Protein AF-A0A662Q4F7-F1 (afdb_monomer)

Mean pre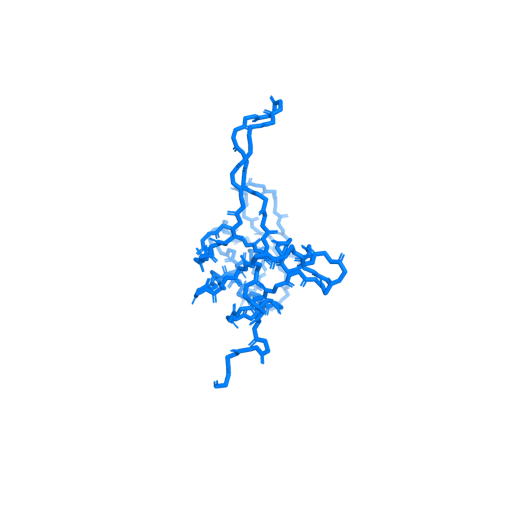dicted aligned error: 6.1 Å

Radius of gyration: 22.21 Å; Cα contacts (8 Å, |Δi|>4): 182; chains: 1; bounding box: 47×35×56 Å

Solvent-accessible surface area (backbone atoms only — not comparable to full-atom values): 7144 Å² total; per-residue (Å²): 107,52,67,60,57,62,71,65,63,56,91,74,45,41,69,50,78,41,63,52,79,43,82,49,99,94,42,81,40,72,50,76,50,34,39,34,36,74,44,79,50,86,47,71,45,79,42,65,30,61,31,93,88,76,64,48,70,28,42,73,64,51,88,94,56,13,29,35,26,86,86,81,62,55,72,47,58,55,85,56,46,38,75,42,78,47,90,70,91,72,69,75,46,78,50,55,50,55,78,95,68,54,57,95,86,62,82,58,77,89,73,73,123

pLDDT: mean 92.59, std 8.79, range [45.19, 98.25]

Sequence (113 aa):
GFRDIVMRLIPGDEVTVYGAVKLKPQGLTLNLEKIWVRKLASKILSRPPLCPICGKRMKSLGSGKGFKCRKCGKRLGEDAAEKVELPRELKLGFYEVPPSARRHLVKPLDLSL

Structure (mmCIF, N/CA/C/O backbone):
data_AF-A0A662Q4F7-F1
#
_entry.id   AF-A0A662Q4F7-F1
#
loop_
_atom_site.group_PDB
_atom_site.id
_atom_site.type_symbol
_atom_site.label_atom_id
_atom_site.label_alt_id
_atom_site.label_comp_id
_atom_site.label_asym_id
_atom_site.label_entity_id
_atom_site.label_seq_id
_atom_site.pdbx_PDB_ins_code
_atom_site.Cartn_x
_atom_site.Cartn_y
_atom_site.Cartn_z
_atom_site.occupancy
_atom_site.B_iso_or_equiv
_atom_site.auth_seq_id
_atom_site.auth_comp_id
_atom_site.auth_asym_id
_atom_site.auth_atom_id
_atom_site.pdbx_PDB_model_num
ATOM 1 N N . GLY A 1 1 ? -4.357 3.444 -16.705 1.00 85.31 1 GLY A N 1
ATOM 2 C CA . GLY A 1 1 ? -3.052 3.384 -17.398 1.00 85.31 1 GLY A CA 1
ATOM 3 C C . GLY A 1 1 ? -1.939 3.000 -16.433 1.00 85.31 1 GLY A C 1
ATOM 4 O O . GLY A 1 1 ? -2.197 2.845 -15.247 1.00 85.31 1 GLY A O 1
ATOM 5 N N . PHE A 1 2 ? -0.698 2.845 -16.909 1.00 93.06 2 PHE A N 1
ATOM 6 C CA . PHE A 1 2 ? 0.427 2.364 -16.082 1.00 93.06 2 PHE A CA 1
ATOM 7 C C . PHE A 1 2 ? 0.694 3.222 -14.831 1.00 93.06 2 PHE A C 1
ATOM 9 O O . PHE A 1 2 ? 0.964 2.689 -13.760 1.00 93.06 2 PHE A O 1
ATOM 16 N N . ARG A 1 3 ? 0.528 4.550 -14.924 1.00 94.31 3 ARG A N 1
ATOM 17 C CA . ARG A 1 3 ? 0.652 5.451 -13.763 1.00 94.31 3 ARG A CA 1
ATOM 18 C C . ARG A 1 3 ? -0.372 5.145 -12.668 1.00 94.31 3 ARG A C 1
ATOM 20 O O . ARG A 1 3 ? -0.003 5.139 -11.502 1.00 94.31 3 ARG A O 1
ATOM 27 N N . ASP A 1 4 ? -1.614 4.828 -13.029 1.00 94.19 4 ASP A N 1
ATOM 28 C CA . ASP A 1 4 ? -2.678 4.522 -12.059 1.00 94.19 4 ASP A CA 1
ATOM 29 C C . ASP A 1 4 ? -2.387 3.240 -11.274 1.00 94.19 4 ASP A C 1
ATOM 31 O O . ASP A 1 4 ? -2.714 3.145 -10.096 1.00 94.19 4 ASP A O 1
ATOM 35 N N . ILE A 1 5 ? -1.725 2.266 -11.908 1.00 94.69 5 ILE A N 1
ATOM 36 C CA . ILE A 1 5 ? -1.237 1.056 -11.235 1.00 94.69 5 ILE A CA 1
ATOM 37 C C . ILE A 1 5 ? -0.190 1.425 -10.183 1.00 94.69 5 ILE A C 1
ATOM 39 O O . ILE A 1 5 ? -0.322 1.036 -9.025 1.00 94.69 5 ILE A O 1
ATOM 43 N N . VAL A 1 6 ? 0.819 2.212 -10.569 1.00 95.75 6 VAL A N 1
ATOM 44 C CA . VAL A 1 6 ? 1.904 2.625 -9.665 1.00 95.75 6 VAL A CA 1
ATOM 45 C C . VAL A 1 6 ? 1.365 3.464 -8.501 1.00 95.75 6 VAL A C 1
ATOM 47 O O . VAL A 1 6 ? 1.770 3.254 -7.363 1.00 95.75 6 VAL A O 1
ATOM 50 N N . MET A 1 7 ? 0.400 4.356 -8.749 1.00 96.19 7 MET A N 1
ATOM 51 C CA . MET A 1 7 ? -0.223 5.191 -7.710 1.00 96.19 7 MET A CA 1
ATOM 52 C C . MET A 1 7 ? -1.079 4.407 -6.703 1.00 96.19 7 MET A C 1
ATOM 54 O O . MET A 1 7 ? -1.401 4.936 -5.642 1.00 96.19 7 MET A O 1
ATOM 58 N N . ARG A 1 8 ? -1.458 3.159 -7.004 1.00 96.75 8 ARG A N 1
ATOM 59 C CA . ARG A 1 8 ? -2.215 2.300 -6.079 1.00 96.75 8 ARG A CA 1
ATOM 60 C C . ARG A 1 8 ? -1.326 1.542 -5.089 1.00 96.75 8 ARG A C 1
ATOM 62 O O . ARG A 1 8 ? -1.863 0.955 -4.144 1.00 96.75 8 ARG A O 1
ATOM 69 N N . LEU A 1 9 ? -0.005 1.541 -5.279 1.00 97.31 9 LEU A N 1
ATOM 70 C CA . LEU A 1 9 ? 0.930 0.916 -4.341 1.00 97.31 9 LEU A CA 1
ATOM 71 C C . LEU A 1 9 ? 0.871 1.598 -2.968 1.00 97.31 9 LEU A C 1
ATOM 73 O O . LEU A 1 9 ? 0.629 2.799 -2.863 1.00 97.31 9 LEU A O 1
ATOM 77 N N . ILE A 1 10 ? 1.083 0.821 -1.910 1.00 97.50 10 ILE A N 1
ATOM 78 C CA . ILE A 1 10 ? 1.242 1.326 -0.541 1.00 97.50 10 ILE A CA 1
ATOM 79 C C . ILE A 1 10 ? 2.536 0.795 0.078 1.00 97.50 10 ILE A C 1
ATOM 81 O O . ILE A 1 10 ? 3.060 -0.226 -0.375 1.00 97.50 10 ILE A O 1
ATOM 85 N N . PRO A 1 11 ? 3.058 1.452 1.129 1.00 97.50 11 PRO A N 1
ATOM 86 C CA . PRO A 1 11 ? 4.165 0.904 1.899 1.00 97.50 11 PRO A CA 1
ATOM 87 C C . PRO A 1 11 ? 3.875 -0.528 2.365 1.00 97.50 11 PRO A C 1
ATOM 89 O O . PRO A 1 11 ? 2.794 -0.812 2.881 1.00 97.50 11 PRO A O 1
ATOM 92 N N . GLY A 1 12 ? 4.853 -1.415 2.176 1.00 97.44 12 GLY A N 1
ATOM 93 C CA . GLY A 1 12 ? 4.739 -2.845 2.469 1.00 97.44 12 GLY A CA 1
ATOM 94 C C . GLY A 1 12 ? 4.379 -3.721 1.264 1.00 97.44 12 GLY A C 1
ATOM 95 O O . GLY A 1 12 ? 4.518 -4.937 1.366 1.00 97.44 12 GLY A O 1
ATOM 96 N N . ASP A 1 13 ? 3.958 -3.143 0.132 1.00 98.12 13 ASP A N 1
ATOM 97 C CA . ASP A 1 13 ? 3.833 -3.900 -1.118 1.00 98.12 13 ASP A CA 1
ATOM 98 C C . ASP A 1 13 ? 5.221 -4.381 -1.581 1.00 98.12 13 ASP A C 1
ATOM 100 O O . ASP A 1 13 ? 6.195 -3.625 -1.571 1.00 98.12 13 ASP A O 1
ATOM 104 N N . GLU A 1 14 ? 5.309 -5.635 -2.028 1.00 98.25 14 GLU A N 1
ATOM 105 C CA . GLU A 1 14 ? 6.544 -6.200 -2.577 1.00 98.25 14 GLU A CA 1
ATOM 106 C C . GLU A 1 14 ? 6.453 -6.230 -4.103 1.00 98.25 14 GLU A C 1
ATOM 108 O O . GLU A 1 14 ? 5.551 -6.849 -4.684 1.00 98.25 14 GLU A O 1
ATOM 113 N N . VAL A 1 15 ? 7.404 -5.569 -4.766 1.00 97.94 15 VAL A N 1
ATOM 114 C CA . VAL A 1 15 ? 7.417 -5.420 -6.223 1.00 97.94 15 VAL A CA 1
ATOM 115 C C . VAL A 1 15 ? 8.799 -5.677 -6.813 1.00 97.94 15 VAL A C 1
ATOM 117 O O . VAL A 1 15 ? 9.823 -5.387 -6.200 1.00 97.94 15 VAL A O 1
ATOM 120 N N . THR A 1 16 ? 8.827 -6.178 -8.044 1.00 97.50 16 THR A N 1
ATOM 121 C CA . THR A 1 16 ? 10.023 -6.179 -8.894 1.00 97.50 16 THR A CA 1
ATOM 122 C C . THR A 1 16 ? 9.809 -5.194 -10.030 1.00 97.50 16 THR A C 1
ATOM 124 O O . THR A 1 16 ? 8.803 -5.254 -10.731 1.00 97.50 16 THR A O 1
ATOM 127 N N . VAL A 1 17 ? 10.746 -4.271 -10.211 1.00 96.38 17 VAL A N 1
ATOM 128 C CA . VAL A 1 17 ? 10.650 -3.191 -11.198 1.00 96.38 17 VAL A CA 1
ATOM 129 C C . VAL A 1 17 ? 11.694 -3.357 -12.292 1.00 96.38 17 VAL A C 1
ATOM 131 O O . VAL A 1 17 ? 12.810 -3.801 -12.036 1.00 96.38 17 VAL A O 1
ATOM 134 N N . TYR A 1 18 ? 11.325 -2.974 -13.510 1.00 94.62 18 TYR A N 1
ATOM 135 C CA . TYR A 1 18 ? 12.181 -3.017 -14.690 1.00 94.62 18 TYR A CA 1
ATOM 136 C C . TYR A 1 18 ? 12.212 -1.631 -15.318 1.00 94.62 18 TYR A C 1
ATOM 138 O O . TYR A 1 18 ? 11.166 -0.990 -15.469 1.00 94.62 18 TYR A O 1
ATOM 146 N N . GLY A 1 19 ? 13.400 -1.168 -15.686 1.00 93.75 19 GLY A N 1
ATOM 147 C CA . GLY A 1 19 ? 13.560 0.150 -16.274 1.00 93.75 19 GLY A CA 1
ATOM 148 C C . GLY A 1 19 ? 15.010 0.592 -16.369 1.00 93.75 19 GLY A C 1
ATOM 149 O O . GLY A 1 19 ? 15.930 -0.148 -16.025 1.00 93.75 19 GLY A O 1
ATOM 150 N N . ALA A 1 20 ? 15.199 1.835 -16.801 1.00 93.56 20 ALA A N 1
ATOM 151 C CA . ALA A 1 20 ? 16.514 2.449 -16.910 1.00 93.56 20 ALA A CA 1
ATOM 152 C C . ALA A 1 20 ? 16.769 3.428 -15.763 1.00 93.56 20 ALA A C 1
ATOM 154 O O . ALA A 1 20 ? 15.929 4.278 -15.448 1.00 93.56 20 ALA A O 1
ATOM 155 N N . VAL A 1 21 ? 17.953 3.330 -15.166 1.00 95.62 21 VAL A N 1
ATOM 156 C CA . VAL A 1 21 ? 18.414 4.260 -14.139 1.00 95.62 21 VAL A CA 1
ATOM 157 C C . VAL A 1 21 ? 18.912 5.542 -14.806 1.00 95.62 21 VAL A C 1
ATOM 159 O O . VAL A 1 21 ? 19.656 5.498 -15.784 1.00 95.62 21 VAL A O 1
ATOM 162 N N . LYS A 1 22 ? 18.494 6.698 -14.288 1.00 94.69 22 LYS A N 1
ATOM 163 C CA . LYS A 1 22 ? 18.906 8.012 -14.781 1.00 94.69 22 LYS A CA 1
ATOM 164 C C . LYS A 1 22 ? 19.080 8.991 -13.627 1.00 94.69 22 LYS A C 1
ATOM 166 O O . LYS A 1 22 ? 18.187 9.135 -12.788 1.00 94.69 22 LYS A O 1
ATOM 171 N N . LEU A 1 23 ? 20.204 9.702 -13.632 1.00 96.56 23 LEU A N 1
ATOM 172 C CA . LEU A 1 23 ? 20.431 10.832 -12.738 1.00 96.56 23 LEU A CA 1
ATOM 173 C C . LEU A 1 23 ? 19.529 12.007 -13.149 1.00 96.56 23 LEU A C 1
ATOM 175 O O . LEU A 1 23 ? 19.477 12.385 -14.322 1.00 96.56 23 LEU A O 1
ATOM 179 N N . LYS A 1 24 ? 18.796 12.559 -12.186 1.00 94.25 24 LYS A N 1
ATOM 180 C CA . LYS A 1 24 ? 17.953 13.754 -12.321 1.00 94.25 24 LYS A CA 1
ATOM 181 C C . LYS A 1 24 ? 18.338 14.768 -11.232 1.00 94.25 24 LYS A C 1
ATOM 183 O O . LYS A 1 24 ? 19.044 14.389 -10.301 1.00 94.25 24 LYS A O 1
ATOM 188 N N . PRO A 1 25 ? 17.869 16.030 -11.293 1.00 95.69 25 PRO A N 1
ATOM 189 C CA . PRO A 1 25 ? 18.162 17.024 -10.253 1.00 95.69 25 PRO A CA 1
ATOM 190 C C . PRO A 1 25 ? 17.784 16.576 -8.833 1.00 95.69 25 PRO A C 1
ATOM 192 O O . PRO A 1 25 ? 18.399 16.999 -7.865 1.00 95.69 25 PRO A O 1
ATOM 195 N N . GLN A 1 26 ? 16.790 15.691 -8.710 1.00 93.75 26 GLN A N 1
ATOM 196 C CA . GLN A 1 26 ? 16.321 15.130 -7.440 1.00 93.75 26 GLN A CA 1
ATOM 197 C C . GLN A 1 26 ? 17.114 13.888 -6.988 1.00 93.75 26 GLN A C 1
ATOM 199 O O . GLN A 1 26 ? 16.759 13.269 -5.990 1.00 93.75 26 GLN A O 1
ATOM 204 N N . GLY A 1 27 ? 18.148 13.491 -7.735 1.00 95.88 27 GLY A N 1
ATOM 205 C CA . GLY A 1 27 ? 18.961 12.305 -7.479 1.00 95.88 27 GLY A CA 1
ATOM 206 C C . GLY A 1 27 ? 18.773 11.192 -8.511 1.00 95.88 27 GLY A C 1
ATOM 207 O O . GLY A 1 27 ? 18.248 11.387 -9.613 1.00 95.88 27 GLY A O 1
ATOM 208 N N . LEU A 1 28 ? 19.263 10.003 -8.166 1.00 96.56 28 LEU A N 1
ATOM 209 C CA . LEU A 1 28 ? 19.199 8.825 -9.023 1.00 96.56 28 LEU A CA 1
ATOM 210 C C . LEU A 1 28 ? 17.765 8.280 -9.061 1.00 96.56 28 LEU A C 1
ATOM 212 O O . LEU A 1 28 ? 17.182 7.975 -8.025 1.00 96.56 28 LEU A O 1
ATOM 216 N N . THR A 1 29 ? 17.189 8.147 -10.257 1.00 95.69 29 THR A N 1
ATOM 217 C CA . THR A 1 29 ? 15.804 7.679 -10.437 1.00 95.69 29 THR A CA 1
ATOM 218 C C . THR A 1 29 ? 15.735 6.488 -11.381 1.00 95.69 29 THR A C 1
ATOM 220 O O . THR A 1 29 ? 16.529 6.390 -12.314 1.00 95.69 29 THR A O 1
ATOM 223 N N . LEU A 1 30 ? 14.762 5.601 -11.170 1.00 94.94 30 LEU A N 1
ATOM 224 C CA . LEU A 1 30 ? 14.449 4.506 -12.086 1.00 94.94 30 LEU A CA 1
ATOM 225 C C . LEU A 1 30 ? 13.225 4.876 -12.931 1.00 94.94 30 LEU A C 1
ATOM 227 O O . LEU A 1 30 ? 12.132 5.077 -12.402 1.00 94.94 30 LEU A O 1
ATOM 231 N N . ASN A 1 31 ? 13.393 4.953 -14.250 1.00 94.00 31 ASN A N 1
ATOM 232 C CA . ASN A 1 31 ? 12.279 5.143 -15.173 1.00 94.00 31 ASN A CA 1
ATOM 233 C C . ASN A 1 31 ? 11.612 3.789 -15.443 1.00 94.00 31 ASN A C 1
ATOM 235 O O . ASN A 1 31 ? 12.172 2.967 -16.163 1.00 94.00 31 ASN A O 1
ATOM 239 N N . LEU A 1 32 ? 10.434 3.572 -14.859 1.00 94.50 32 LEU A N 1
ATOM 240 C CA . LEU A 1 32 ? 9.703 2.308 -14.944 1.00 94.50 32 LEU A CA 1
ATOM 241 C C . LEU A 1 32 ? 9.171 2.023 -16.356 1.00 94.50 32 LEU A C 1
ATOM 243 O O . LEU A 1 32 ? 8.503 2.861 -16.959 1.00 94.50 32 LEU A O 1
ATOM 247 N N . GLU A 1 33 ? 9.408 0.802 -16.824 1.00 92.88 33 GLU A N 1
ATOM 248 C CA . GLU A 1 33 ? 8.917 0.256 -18.098 1.00 92.88 33 GLU A CA 1
ATOM 249 C C . 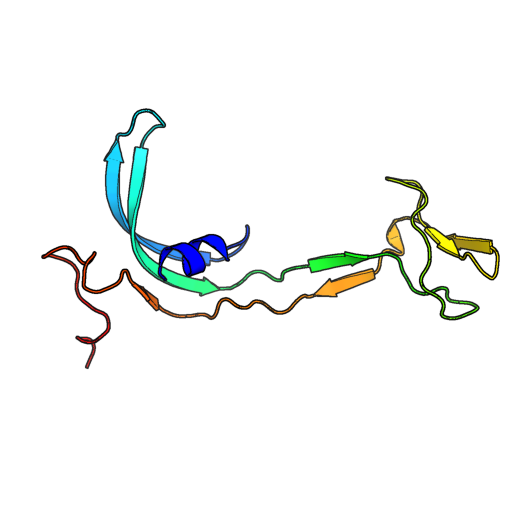GLU A 1 33 ? 7.951 -0.916 -17.857 1.00 92.88 33 GLU A C 1
ATOM 251 O O . GLU A 1 33 ? 6.953 -1.078 -18.561 1.00 92.88 33 GLU A O 1
ATOM 256 N N . LYS A 1 34 ? 8.220 -1.710 -16.814 1.00 93.19 34 LYS A N 1
ATOM 257 C CA . LYS A 1 34 ? 7.389 -2.830 -16.361 1.00 93.19 34 LYS A CA 1
ATOM 258 C C . LYS A 1 34 ? 7.513 -2.996 -14.848 1.00 93.19 34 LYS A C 1
ATOM 260 O O . LYS A 1 34 ? 8.544 -2.668 -14.259 1.00 93.19 34 LYS A O 1
ATOM 265 N N . ILE A 1 35 ? 6.473 -3.523 -14.217 1.00 96.31 35 ILE A N 1
ATOM 266 C CA . ILE A 1 35 ? 6.452 -3.860 -12.793 1.00 96.31 35 ILE A CA 1
ATOM 267 C C . ILE A 1 35 ? 5.770 -5.211 -12.585 1.00 96.31 35 ILE A C 1
ATOM 269 O O . ILE A 1 35 ? 4.772 -5.517 -13.230 1.00 96.31 35 ILE A O 1
ATOM 273 N N . TRP A 1 36 ? 6.310 -6.013 -11.676 1.00 97.25 36 TRP A N 1
ATOM 274 C CA . TRP A 1 36 ? 5.690 -7.225 -11.165 1.00 97.25 36 TRP A CA 1
ATOM 275 C C . TRP A 1 36 ? 5.278 -7.000 -9.718 1.00 97.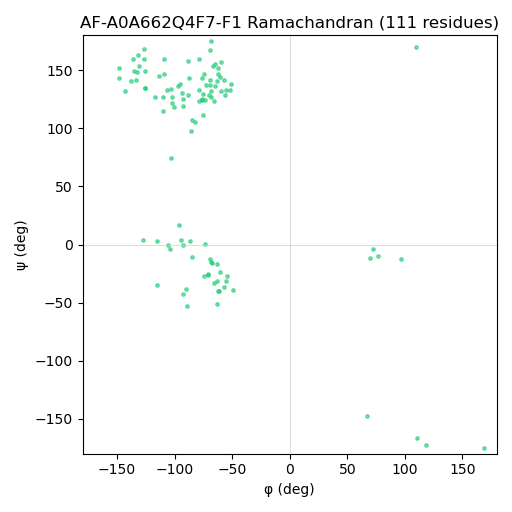25 36 TRP A C 1
ATOM 277 O O . TRP A 1 36 ? 6.129 -6.811 -8.849 1.00 97.25 36 TRP A O 1
ATOM 287 N N . VAL A 1 37 ? 3.975 -7.020 -9.460 1.00 97.75 37 VAL A N 1
ATOM 288 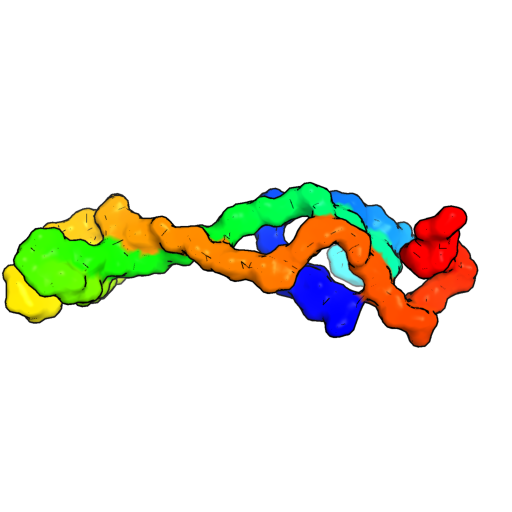C CA . VAL A 1 37 ? 3.426 -6.950 -8.107 1.00 97.75 37 VAL A CA 1
ATOM 289 C C . VAL A 1 37 ? 3.404 -8.360 -7.528 1.00 97.75 37 VAL A C 1
ATOM 291 O O . VAL A 1 37 ? 2.609 -9.198 -7.963 1.00 97.75 37 VAL A O 1
ATOM 294 N N . ARG A 1 38 ? 4.308 -8.626 -6.579 1.00 97.44 38 ARG A N 1
ATOM 295 C CA . ARG A 1 38 ? 4.533 -9.958 -5.993 1.00 97.44 38 ARG A CA 1
ATOM 296 C C . ARG A 1 38 ? 3.662 -10.199 -4.770 1.00 97.44 38 ARG A C 1
ATOM 298 O O . ARG A 1 38 ? 3.153 -11.301 -4.595 1.00 97.44 38 ARG A O 1
ATOM 305 N N . LYS A 1 39 ? 3.472 -9.164 -3.951 1.00 97.69 39 LYS A N 1
ATOM 306 C CA . LYS A 1 39 ? 2.652 -9.214 -2.740 1.00 97.69 39 LYS A CA 1
ATOM 307 C C . LYS A 1 39 ? 2.015 -7.859 -2.479 1.00 97.69 39 LYS A C 1
ATOM 309 O O . LYS A 1 39 ? 2.643 -6.826 -2.704 1.00 97.69 39 LYS A O 1
ATOM 314 N N . LEU A 1 40 ? 0.785 -7.886 -1.981 1.00 97.88 40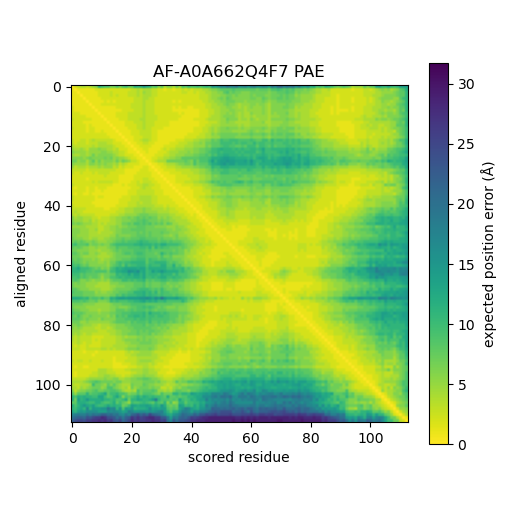 LEU A N 1
ATOM 315 C CA . LEU A 1 40 ? 0.063 -6.698 -1.546 1.00 97.88 40 LEU A CA 1
ATOM 316 C C . LEU A 1 40 ? 0.009 -6.663 -0.025 1.00 97.88 40 LEU A C 1
ATOM 318 O O . LEU A 1 40 ? -0.339 -7.660 0.607 1.00 97.88 40 LEU A O 1
ATOM 322 N N . ALA A 1 41 ? 0.321 -5.510 0.548 1.00 97.38 41 ALA A N 1
ATOM 323 C CA . ALA A 1 41 ? 0.081 -5.231 1.947 1.00 97.38 41 ALA A CA 1
ATOM 324 C C . ALA A 1 41 ? -1.412 -4.979 2.207 1.00 97.38 41 ALA A C 1
ATOM 326 O O . ALA A 1 41 ? -2.137 -4.403 1.384 1.00 97.38 41 ALA A O 1
ATOM 327 N N . SER A 1 42 ? -1.863 -5.376 3.396 1.00 96.62 42 SER A N 1
ATOM 328 C CA . SER A 1 42 ? -3.215 -5.107 3.880 1.00 96.62 42 SER A CA 1
ATOM 329 C C . SER A 1 42 ? -3.421 -3.609 4.098 1.00 96.62 42 SER A C 1
ATOM 331 O O . SER A 1 42 ? -2.703 -2.964 4.865 1.00 96.62 42 SER A O 1
ATOM 333 N N . LYS A 1 43 ? -4.441 -3.036 3.451 1.00 96.50 43 LYS A N 1
ATOM 334 C CA . LYS A 1 43 ? -4.817 -1.632 3.654 1.00 96.50 43 LYS A CA 1
ATOM 335 C C . LYS A 1 43 ? -5.750 -1.533 4.856 1.00 96.50 43 LYS A C 1
ATOM 337 O O . LYS A 1 43 ? -6.949 -1.747 4.725 1.00 96.50 43 LYS A O 1
ATOM 342 N N . ILE A 1 44 ? -5.207 -1.192 6.018 1.00 96.00 44 ILE A N 1
ATOM 343 C CA . ILE A 1 44 ? -5.979 -1.108 7.263 1.00 96.00 44 ILE A CA 1
ATOM 344 C C . ILE A 1 44 ? -6.478 0.324 7.479 1.00 96.00 44 ILE A C 1
ATOM 346 O O . ILE A 1 44 ? -5.692 1.268 7.524 1.00 96.00 44 ILE A O 1
ATOM 350 N N . LEU A 1 45 ? -7.789 0.484 7.654 1.00 94.50 45 LEU A N 1
ATOM 351 C CA . LEU A 1 45 ? -8.418 1.720 8.109 1.00 94.50 45 LEU A CA 1
ATOM 352 C C . LEU A 1 45 ? -8.784 1.591 9.589 1.00 94.50 45 LEU A C 1
ATOM 354 O O . LEU A 1 45 ? -9.492 0.666 9.983 1.00 94.50 45 LEU A O 1
ATOM 358 N N . SER A 1 46 ? -8.346 2.555 10.395 1.00 93.88 46 SER A N 1
ATOM 359 C CA . SER A 1 46 ? -8.812 2.705 11.774 1.00 93.88 46 SER A CA 1
ATOM 360 C C . SER A 1 46 ? -10.062 3.583 11.807 1.00 93.88 46 SER A C 1
ATOM 362 O O . SER A 1 46 ? -10.071 4.677 11.234 1.00 93.88 46 SER A O 1
ATOM 364 N N . ARG A 1 47 ? -11.129 3.119 12.464 1.00 94.56 47 ARG A N 1
ATOM 365 C CA . ARG A 1 47 ? -12.378 3.878 12.625 1.00 94.56 47 ARG A CA 1
ATOM 366 C C . ARG A 1 47 ? -12.932 3.780 14.050 1.00 94.56 47 ARG A C 1
ATOM 368 O O . ARG A 1 47 ? -12.609 2.840 14.774 1.00 94.56 47 ARG A O 1
ATOM 375 N N . PRO A 1 48 ? -13.804 4.716 14.473 1.00 96.12 48 PRO A N 1
ATOM 376 C CA . PRO A 1 48 ? -14.450 4.623 15.779 1.00 96.12 48 PRO A CA 1
ATOM 377 C C . PRO A 1 48 ? -15.231 3.309 15.955 1.00 96.12 48 PRO A C 1
ATOM 379 O O . PRO A 1 48 ? -15.915 2.893 15.013 1.00 96.12 48 PRO A O 1
ATOM 382 N N . PRO A 1 49 ? -15.213 2.685 17.144 1.00 96.94 49 PRO A N 1
ATOM 383 C CA . PRO A 1 49 ? -15.958 1.457 17.401 1.00 96.94 49 PRO A CA 1
ATOM 384 C C . PRO A 1 49 ? -17.474 1.674 17.418 1.00 96.94 49 PRO A C 1
ATOM 386 O O . PRO A 1 49 ? -17.986 2.802 17.492 1.00 96.94 49 PRO A O 1
ATOM 389 N N . LEU A 1 50 ? -18.208 0.564 17.383 1.00 97.31 50 LEU A N 1
ATOM 390 C CA . LEU A 1 50 ? -19.614 0.540 17.773 1.00 97.31 50 LEU A CA 1
ATOM 391 C C . LEU A 1 50 ? -19.724 0.580 19.299 1.00 97.31 50 LEU A C 1
ATOM 393 O O . LEU A 1 50 ? -18.920 -0.002 20.020 1.00 97.31 50 LEU A O 1
ATOM 397 N N . CYS A 1 51 ? -20.730 1.286 19.806 1.00 96.94 51 CYS A N 1
ATOM 398 C CA . CYS A 1 51 ? -20.983 1.328 21.236 1.00 96.94 51 CYS A CA 1
ATOM 399 C C . CYS A 1 51 ? -21.459 -0.049 21.736 1.00 96.94 51 CYS A C 1
ATOM 401 O O . CYS A 1 51 ? -22.488 -0.516 21.246 1.00 96.94 51 CYS A O 1
ATOM 403 N N . PRO A 1 52 ? -20.828 -0.638 22.771 1.00 96.19 52 PRO A N 1
ATOM 404 C CA . PRO A 1 52 ? -21.199 -1.966 23.270 1.00 96.19 52 PRO A CA 1
ATOM 405 C C . PRO A 1 52 ? -22.575 -2.005 23.953 1.00 96.19 52 PRO A C 1
ATOM 407 O O . PRO A 1 52 ? -23.120 -3.075 24.170 1.00 96.19 52 PRO A O 1
ATOM 410 N N . ILE A 1 53 ? -23.147 -0.844 24.296 1.00 96.69 53 ILE A N 1
ATOM 411 C CA . ILE A 1 53 ? -24.449 -0.749 24.978 1.00 96.69 53 ILE A CA 1
ATOM 412 C C . ILE A 1 53 ? -25.599 -0.586 23.980 1.00 96.69 53 ILE A C 1
ATOM 414 O O . ILE A 1 53 ? -26.667 -1.152 24.161 1.00 96.69 53 ILE A O 1
ATOM 418 N N . CYS A 1 54 ? -25.422 0.248 22.950 1.00 96.31 54 CYS A N 1
ATOM 419 C CA . CYS A 1 54 ? -26.532 0.655 22.079 1.00 96.31 54 CYS A CA 1
ATOM 420 C C . CYS A 1 54 ? -26.276 0.455 20.582 1.00 96.31 54 CYS A C 1
ATOM 422 O O . CYS A 1 54 ? -27.071 0.926 19.770 1.00 96.31 54 CYS A O 1
ATOM 424 N N . GLY A 1 55 ? -25.139 -0.136 20.209 1.00 96.00 55 GLY A N 1
ATOM 425 C CA . GLY A 1 55 ? -24.765 -0.439 18.826 1.00 96.00 55 GLY A CA 1
ATOM 426 C C . GLY A 1 55 ? -24.436 0.769 17.942 1.00 96.00 55 GLY A C 1
ATOM 427 O O . GLY A 1 55 ? -23.884 0.598 16.863 1.00 96.00 55 GLY A O 1
ATOM 428 N N . LYS A 1 56 ? -24.719 2.012 18.362 1.00 96.31 56 LYS A N 1
ATOM 429 C CA . LYS A 1 56 ? -24.414 3.201 17.547 1.00 96.31 56 LYS A CA 1
ATOM 430 C C . LYS A 1 56 ? -22.907 3.451 17.444 1.00 96.31 56 LYS A C 1
ATOM 432 O O . LYS A 1 56 ? -22.188 3.348 18.440 1.00 96.31 56 LYS A O 1
ATOM 437 N N . ARG A 1 57 ? -22.452 3.872 16.259 1.00 96.50 57 ARG A N 1
ATOM 438 C CA . ARG A 1 57 ? -21.069 4.308 16.004 1.00 96.50 57 ARG A CA 1
ATOM 439 C C . ARG A 1 57 ? -20.678 5.444 16.957 1.00 96.50 57 ARG A C 1
ATOM 441 O O . ARG A 1 57 ? -21.405 6.432 17.093 1.00 96.50 57 ARG A O 1
ATOM 448 N N . MET A 1 58 ? -19.546 5.293 17.638 1.00 97.50 58 MET A N 1
ATOM 449 C CA . MET A 1 58 ? -19.050 6.287 18.592 1.00 97.50 58 MET A CA 1
ATOM 450 C C . MET A 1 58 ? -18.382 7.474 17.879 1.00 97.50 58 MET A C 1
ATOM 452 O O . MET A 1 58 ? -17.989 7.383 16.719 1.00 97.50 58 MET A O 1
ATOM 456 N N . LYS A 1 59 ? -18.264 8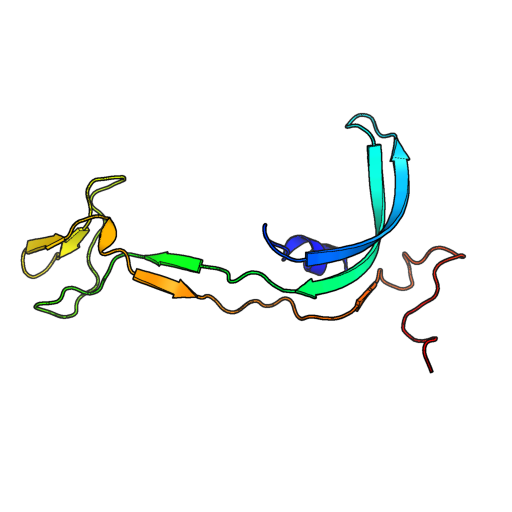.619 18.564 1.00 96.81 59 LYS A N 1
ATOM 457 C CA . LYS A 1 59 ? -17.544 9.807 18.073 1.00 96.81 59 LYS A CA 1
ATOM 458 C C . LYS A 1 59 ? -16.131 9.812 18.659 1.00 96.81 59 LYS A C 1
ATOM 460 O O . LYS A 1 59 ? -15.990 9.579 19.857 1.00 96.81 59 LYS A O 1
ATOM 465 N N . SER A 1 60 ? -15.119 10.122 17.849 1.00 95.88 60 SER A N 1
ATOM 466 C CA . SER A 1 60 ? -13.772 10.420 18.357 1.00 95.88 60 SER A CA 1
ATOM 467 C C . SER A 1 60 ? -13.789 11.678 19.232 1.00 95.88 60 SER A C 1
ATOM 469 O O . SER A 1 60 ? -14.503 12.642 18.935 1.00 95.88 60 SER A O 1
ATOM 471 N N . LEU A 1 61 ? -13.018 11.650 20.318 1.00 95.75 61 LEU A N 1
ATOM 472 C CA . LEU A 1 61 ? -12.787 12.793 21.203 1.00 95.75 61 LEU A CA 1
ATOM 473 C C . LEU A 1 61 ? -11.508 13.575 20.849 1.00 95.75 61 LEU A C 1
ATOM 475 O O . LEU A 1 61 ? -11.172 14.534 21.543 1.00 95.75 61 LEU A O 1
ATOM 479 N N . GLY A 1 62 ? -10.817 13.191 19.773 1.00 91.94 62 GLY A N 1
ATOM 480 C CA . GLY A 1 62 ? -9.510 13.717 19.375 1.00 91.94 62 GLY A CA 1
ATOM 481 C C . GLY A 1 62 ? -8.392 12.688 19.559 1.00 91.94 62 GLY A C 1
ATOM 482 O O . GLY A 1 62 ? -8.606 11.625 20.143 1.00 91.94 62 GLY A O 1
ATOM 483 N N . SER A 1 63 ? -7.205 13.009 19.038 1.00 91.56 63 SER A N 1
ATOM 484 C CA . SER A 1 63 ? -6.010 12.160 19.164 1.00 91.56 63 SER A CA 1
ATOM 485 C C . SER A 1 63 ? -5.714 11.849 20.636 1.00 91.56 63 SER A C 1
ATOM 487 O O . SER A 1 63 ? -5.790 12.759 21.465 1.00 91.56 63 SER A O 1
ATOM 489 N N . GLY A 1 64 ? -5.449 10.585 20.977 1.00 91.44 64 GLY A N 1
ATOM 490 C CA . GLY A 1 64 ? -5.142 10.155 22.349 1.00 91.44 64 GLY A CA 1
ATOM 491 C C . GLY A 1 64 ? -6.318 10.141 23.332 1.00 91.44 64 GLY A C 1
ATOM 492 O O . GLY A 1 64 ? -6.154 9.759 24.485 1.00 91.44 64 GLY A O 1
ATOM 493 N N . LYS A 1 65 ? -7.517 10.590 22.931 1.00 94.56 65 LYS A N 1
ATOM 494 C CA . LYS A 1 65 ? -8.643 10.835 23.860 1.00 94.56 65 LYS A CA 1
ATOM 495 C C . LYS A 1 65 ? -9.751 9.784 23.790 1.00 94.56 65 LYS A C 1
ATOM 497 O O . LYS A 1 65 ? -10.748 9.898 24.505 1.00 94.56 65 LYS A O 1
ATOM 502 N N . GLY A 1 66 ? -9.606 8.783 22.925 1.00 96.06 66 GLY A N 1
ATOM 503 C CA . GLY A 1 66 ? -10.584 7.713 22.749 1.00 96.06 66 GLY A CA 1
ATOM 504 C C . GLY A 1 66 ? -11.912 8.177 22.141 1.00 96.06 66 GLY A C 1
ATOM 505 O O . GLY A 1 66 ? -11.972 9.089 21.308 1.00 96.06 66 GLY A O 1
ATOM 506 N N . PHE A 1 67 ? -13.003 7.522 22.540 1.00 97.69 67 PHE A N 1
ATOM 507 C CA . PHE A 1 67 ? -14.313 7.653 21.901 1.00 97.69 67 PHE A CA 1
ATOM 508 C C . PHE A 1 67 ? -15.441 7.862 22.913 1.00 97.69 67 PHE A C 1
ATOM 510 O O . PHE A 1 67 ? -15.419 7.313 24.012 1.00 97.69 67 PHE A O 1
ATOM 517 N N . LYS A 1 68 ? -16.492 8.596 22.523 1.00 97.56 68 LYS A N 1
ATOM 518 C CA . LYS A 1 68 ? -17.736 8.748 23.303 1.00 97.56 68 LYS A CA 1
ATOM 519 C C . LYS A 1 68 ? -18.963 8.387 22.474 1.00 97.56 68 LYS A C 1
ATOM 521 O O . LYS A 1 68 ? -19.123 8.837 21.337 1.00 97.56 68 LYS A O 1
ATOM 526 N N . CYS A 1 69 ? -19.876 7.618 23.060 1.00 97.69 69 CYS A N 1
ATOM 527 C CA . CYS A 1 69 ? -21.181 7.367 22.467 1.00 97.69 69 CYS A CA 1
ATOM 528 C C . CYS A 1 69 ? -22.083 8.596 22.629 1.00 97.69 69 CYS A C 1
ATOM 530 O O . CYS A 1 69 ? -22.265 9.104 23.736 1.00 97.69 69 CYS A O 1
ATOM 532 N N . ARG A 1 70 ? -22.701 9.044 21.530 1.00 94.75 70 ARG A N 1
ATOM 533 C CA . ARG A 1 70 ? -23.639 10.179 21.549 1.00 94.75 70 ARG A CA 1
ATOM 534 C C . ARG A 1 70 ? -24.974 9.859 22.230 1.00 94.75 70 ARG A C 1
ATOM 536 O O . ARG A 1 70 ? -25.622 10.780 22.696 1.00 94.75 70 ARG A O 1
ATOM 543 N N . LYS A 1 71 ? -25.386 8.583 22.265 1.00 95.56 71 LYS A N 1
ATOM 544 C CA . LYS A 1 71 ? -26.695 8.159 22.800 1.00 95.56 71 LYS A CA 1
ATOM 545 C C . LYS A 1 71 ? -26.646 7.853 24.296 1.00 95.56 71 LYS A C 1
ATOM 547 O O . LYS A 1 71 ? -27.452 8.383 25.039 1.00 95.56 71 LYS A O 1
ATOM 552 N N . CYS A 1 72 ? -25.720 6.999 24.730 1.00 95.69 72 CYS A N 1
ATOM 553 C CA . CYS A 1 72 ? -25.650 6.544 26.125 1.00 95.69 72 CYS A CA 1
ATOM 554 C C . CYS A 1 72 ? -24.523 7.197 26.938 1.00 95.69 72 CYS A C 1
ATOM 556 O O . CYS A 1 72 ? -24.360 6.896 28.112 1.00 95.69 72 CYS A O 1
ATOM 558 N N . GLY A 1 73 ? -23.681 8.033 26.321 1.00 94.38 73 GLY A N 1
ATOM 559 C CA . GLY A 1 73 ? -22.595 8.728 27.016 1.00 94.38 73 GLY A CA 1
ATOM 560 C C . GLY A 1 73 ? -21.357 7.886 27.350 1.00 94.38 73 GLY A C 1
ATOM 561 O O . GLY A 1 73 ? -20.338 8.480 27.706 1.00 94.38 73 GLY A O 1
ATOM 562 N N . LYS A 1 74 ? -21.398 6.551 27.179 1.00 97.12 74 LYS A N 1
ATOM 563 C CA . LYS A 1 74 ? -20.264 5.636 27.424 1.00 97.12 74 LYS A CA 1
ATOM 564 C C . LYS A 1 74 ? -19.001 6.113 26.707 1.00 97.12 74 LYS A C 1
ATOM 566 O O . LYS A 1 74 ? -19.065 6.520 25.543 1.00 97.12 74 LYS A O 1
ATOM 571 N N . ARG A 1 75 ? -17.864 6.027 27.399 1.00 96.62 75 ARG A N 1
ATOM 572 C CA . ARG A 1 75 ? -16.530 6.313 26.864 1.00 96.62 75 ARG A CA 1
ATOM 573 C C . ARG A 1 75 ? -15.716 5.030 26.724 1.00 96.62 75 ARG A C 1
ATOM 575 O O . ARG A 1 75 ? -15.902 4.112 27.521 1.00 96.62 75 ARG A O 1
ATOM 582 N N . LEU A 1 76 ? -14.860 4.991 25.710 1.00 96.38 76 LEU A N 1
ATOM 583 C CA . LEU A 1 76 ? -13.863 3.948 25.468 1.00 96.38 76 LEU A CA 1
ATOM 584 C C . LEU A 1 76 ? -12.506 4.606 25.195 1.00 96.38 76 LEU A C 1
ATOM 586 O O . LEU A 1 76 ? -12.475 5.751 24.734 1.00 96.38 76 LEU A O 1
ATOM 590 N N . GLY A 1 77 ? -11.419 3.887 25.479 1.00 95.69 77 GLY A N 1
ATOM 591 C CA . GLY A 1 77 ? -10.057 4.306 25.149 1.00 95.69 77 GLY A CA 1
ATOM 592 C C . GLY A 1 77 ? -9.792 4.315 23.640 1.00 95.69 77 GLY A C 1
ATOM 593 O O . GLY A 1 77 ? -10.661 3.973 22.836 1.00 95.69 77 GLY A O 1
ATOM 594 N N . GLU A 1 78 ? -8.607 4.772 23.239 1.00 94.25 78 GLU A N 1
ATOM 595 C CA . GLU A 1 78 ? -8.192 4.785 21.828 1.00 94.25 78 GLU A CA 1
ATOM 596 C C . GLU A 1 78 ? -7.898 3.386 21.267 1.00 94.25 78 GLU A C 1
ATOM 598 O O . GLU A 1 78 ? -8.092 3.143 20.077 1.00 94.25 78 GLU A O 1
ATOM 603 N N . ASP A 1 79 ? -7.517 2.459 22.142 1.00 94.44 79 ASP A N 1
ATOM 604 C CA . ASP A 1 79 ? -7.303 1.034 21.888 1.00 94.44 79 ASP A CA 1
ATOM 605 C C . ASP A 1 79 ? -8.572 0.326 21.395 1.00 94.44 79 ASP A C 1
ATOM 607 O O . ASP A 1 79 ? -8.498 -0.656 20.660 1.00 94.44 79 ASP A O 1
ATOM 611 N N . ALA A 1 80 ? -9.743 0.881 21.714 1.00 95.25 80 ALA A N 1
ATOM 612 C CA . ALA A 1 80 ? -11.022 0.404 21.212 1.00 95.25 80 ALA A CA 1
ATOM 613 C C . ALA A 1 80 ? -11.277 0.746 19.733 1.00 95.25 80 ALA A C 1
ATOM 615 O O . ALA A 1 80 ? -12.360 0.448 19.232 1.00 95.25 80 ALA A O 1
ATOM 616 N N . ALA A 1 81 ? -10.355 1.409 19.025 1.00 95.62 81 ALA A N 1
ATOM 617 C CA . ALA A 1 81 ? -10.534 1.692 17.606 1.00 95.62 81 ALA A CA 1
ATOM 618 C C . ALA A 1 81 ? -10.697 0.394 16.801 1.00 95.62 81 ALA A C 1
ATOM 620 O O . ALA A 1 81 ? -9.918 -0.551 16.919 1.00 95.62 81 ALA A O 1
ATOM 621 N N . GLU A 1 82 ? -11.705 0.362 15.936 1.00 95.50 82 GLU A N 1
ATOM 622 C CA . GLU A 1 82 ? -11.938 -0.774 15.057 1.00 95.50 82 GLU A CA 1
ATOM 623 C C . GLU A 1 82 ? -10.967 -0.695 13.876 1.00 95.50 82 GLU A C 1
ATOM 625 O O . GLU A 1 82 ? -10.951 0.298 13.140 1.00 95.50 82 GLU A O 1
ATOM 630 N N . 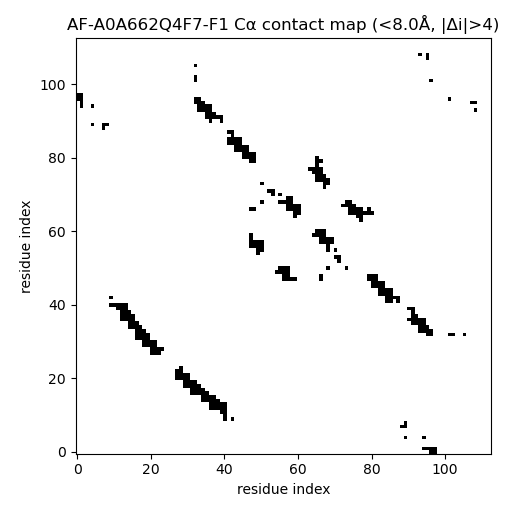LYS A 1 83 ? -10.175 -1.753 13.679 1.00 95.25 83 LYS A N 1
ATOM 631 C CA . LYS A 1 83 ? -9.310 -1.920 12.509 1.00 95.25 83 LYS A CA 1
ATOM 632 C C . LYS A 1 83 ? -10.062 -2.712 11.450 1.00 95.25 83 LYS A C 1
ATOM 634 O O . LYS A 1 83 ? -10.441 -3.853 11.687 1.00 95.25 83 LYS A O 1
ATOM 639 N N . VAL A 1 84 ? -10.268 -2.101 10.290 1.00 95.19 84 VAL A N 1
ATOM 640 C CA . VAL A 1 84 ? -10.958 -2.725 9.160 1.00 95.19 84 VAL A CA 1
ATOM 641 C C . VAL A 1 84 ? -9.995 -2.836 7.996 1.00 95.19 84 VAL A C 1
ATOM 643 O O . VAL A 1 84 ? -9.397 -1.842 7.584 1.00 95.19 84 VAL A O 1
ATOM 646 N N . GLU A 1 85 ? -9.859 -4.038 7.454 1.00 95.88 85 GLU A N 1
ATOM 647 C CA . GLU A 1 85 ? -9.134 -4.245 6.209 1.00 95.88 85 GLU A CA 1
ATOM 648 C C . GLU A 1 85 ? -9.994 -3.788 5.027 1.00 95.88 85 GLU A C 1
ATOM 650 O O . GLU A 1 85 ? -11.150 -4.187 4.877 1.00 95.88 85 GLU A O 1
ATOM 655 N N . LEU A 1 86 ? -9.440 -2.899 4.208 1.00 95.44 86 LEU A N 1
ATOM 656 C CA . LEU A 1 86 ? -10.074 -2.409 2.996 1.00 95.44 86 LEU A CA 1
ATOM 657 C C . LEU A 1 86 ? -9.590 -3.222 1.792 1.00 95.44 86 LEU A C 1
ATOM 659 O O . LEU A 1 86 ? -8.382 -3.456 1.667 1.00 95.44 86 LEU A O 1
ATOM 663 N N . PRO A 1 87 ? -10.492 -3.582 0.862 1.00 94.50 87 PRO A N 1
ATOM 664 C CA . PRO A 1 87 ? -10.097 -4.276 -0.352 1.00 94.50 87 PRO A CA 1
ATOM 665 C C . PRO A 1 87 ? -9.120 -3.425 -1.174 1.00 94.50 87 PRO A C 1
ATOM 667 O O . PRO A 1 87 ? -9.222 -2.195 -1.244 1.00 94.50 87 PRO A O 1
ATOM 670 N N . ARG A 1 88 ? -8.157 -4.096 -1.808 1.00 96.00 88 ARG A N 1
ATOM 671 C CA . ARG A 1 88 ? -7.188 -3.488 -2.725 1.00 96.00 88 ARG A CA 1
ATOM 672 C C . ARG A 1 88 ? -7.725 -3.604 -4.153 1.00 96.00 88 ARG A C 1
ATOM 674 O O . ARG A 1 88 ? -8.094 -4.687 -4.588 1.00 96.00 88 ARG A O 1
ATOM 681 N N . GLU A 1 89 ? -7.734 -2.498 -4.896 1.00 93.06 89 GLU A N 1
ATOM 682 C CA . GLU A 1 89 ? -8.052 -2.518 -6.337 1.00 93.06 89 GLU A CA 1
ATOM 683 C C . GLU A 1 89 ? -6.905 -3.088 -7.182 1.00 93.06 89 GLU A C 1
ATOM 685 O O . GLU A 1 89 ? -7.120 -3.602 -8.279 1.00 93.06 89 GLU A O 1
ATOM 690 N N . LEU A 1 90 ? -5.672 -2.956 -6.687 1.00 96.19 90 LEU A N 1
ATOM 691 C CA . LEU A 1 90 ? -4.482 -3.492 -7.332 1.00 96.19 90 LEU A CA 1
ATOM 692 C C . LEU A 1 90 ? -4.465 -5.017 -7.186 1.00 96.19 90 LEU A C 1
ATOM 694 O O . LEU A 1 90 ? -4.752 -5.531 -6.109 1.00 96.19 90 LEU A O 1
ATOM 698 N N . LYS A 1 91 ? -4.107 -5.730 -8.256 1.00 96.06 91 LYS A N 1
ATOM 699 C CA . LYS A 1 91 ? -3.957 -7.192 -8.257 1.00 96.06 91 LYS A CA 1
ATOM 700 C C . LYS A 1 91 ? -2.487 -7.587 -8.371 1.00 96.06 91 LYS A C 1
ATOM 702 O O . LYS A 1 91 ? -1.664 -6.803 -8.846 1.00 96.06 91 LYS A O 1
ATOM 707 N N . LEU A 1 92 ? -2.173 -8.812 -7.968 1.00 96.38 92 LEU A N 1
ATOM 708 C CA . LEU A 1 92 ? -0.870 -9.421 -8.229 1.00 96.38 92 LEU A CA 1
ATOM 709 C C . LEU A 1 92 ? -0.662 -9.633 -9.733 1.00 96.38 92 LEU A C 1
ATOM 711 O O . LEU A 1 92 ? -1.630 -9.770 -10.481 1.00 96.38 92 LEU A O 1
ATOM 715 N N . GLY A 1 93 ? 0.599 -9.688 -10.159 1.00 95.56 93 GLY A N 1
ATOM 716 C CA . GLY A 1 93 ? 0.966 -9.940 -11.553 1.00 95.56 93 GLY A CA 1
ATOM 717 C C . GLY A 1 93 ? 1.736 -8.797 -12.207 1.00 95.56 93 GLY A C 1
ATOM 718 O O . GLY A 1 93 ? 2.191 -7.860 -11.543 1.00 95.56 93 GLY A O 1
ATOM 719 N N . PHE A 1 94 ? 1.953 -8.929 -13.514 1.00 94.81 94 PHE A N 1
ATOM 720 C CA . PHE A 1 94 ? 2.716 -7.965 -14.296 1.00 94.81 94 PHE A CA 1
ATOM 721 C C . PHE A 1 94 ? 1.841 -6.835 -14.831 1.00 94.81 94 PHE A C 1
ATOM 723 O O . PHE A 1 94 ? 0.716 -7.048 -15.274 1.00 94.81 94 PHE A O 1
ATOM 730 N N . TYR A 1 95 ? 2.422 -5.641 -14.861 1.00 94.38 95 TYR A N 1
ATOM 731 C CA . TYR A 1 95 ? 1.878 -4.472 -15.535 1.00 94.38 95 TYR A CA 1
ATOM 732 C C . TYR A 1 95 ? 2.990 -3.808 -16.341 1.00 94.38 95 TYR A C 1
ATOM 734 O O . TYR A 1 95 ? 4.126 -3.707 -15.873 1.00 94.38 95 TYR A O 1
ATOM 742 N N . GLU A 1 96 ? 2.668 -3.318 -17.532 1.00 92.56 96 GLU A N 1
ATOM 743 C CA . GLU A 1 96 ? 3.612 -2.626 -18.411 1.00 92.56 96 GLU A CA 1
ATOM 744 C C . GLU A 1 96 ? 3.031 -1.313 -18.941 1.00 92.56 96 GLU A C 1
ATOM 746 O O . GLU A 1 96 ? 1.828 -1.041 -18.850 1.00 92.56 96 GLU A O 1
ATOM 751 N N . VAL A 1 97 ? 3.916 -0.461 -19.453 1.00 90.12 97 VAL A N 1
ATOM 752 C CA . VAL A 1 97 ? 3.538 0.773 -20.146 1.00 90.12 97 VAL A CA 1
ATOM 753 C C . VAL A 1 97 ? 2.716 0.472 -21.413 1.00 90.12 97 VAL A C 1
ATOM 755 O O . VAL A 1 97 ? 2.891 -0.587 -22.020 1.00 90.12 97 VAL A O 1
ATOM 758 N N . PRO A 1 98 ? 1.823 1.386 -21.850 1.00 88.44 98 PRO A N 1
ATOM 759 C CA . PRO A 1 98 ? 1.088 1.198 -23.103 1.00 88.44 98 PRO A CA 1
ATOM 760 C C . PRO A 1 98 ? 2.046 1.092 -24.304 1.00 88.44 98 PRO A C 1
ATOM 762 O O . PRO A 1 98 ? 3.147 1.644 -24.233 1.00 88.44 98 PRO A O 1
ATOM 765 N N . PRO A 1 99 ? 1.627 0.475 -25.431 1.00 84.88 99 PRO A N 1
ATOM 766 C CA . PRO A 1 99 ? 2.463 0.328 -26.626 1.00 84.88 99 PRO A CA 1
ATOM 767 C C . PRO A 1 99 ? 3.130 1.628 -27.092 1.00 84.88 99 PRO A C 1
ATOM 769 O O . PRO A 1 99 ? 4.310 1.622 -27.420 1.00 84.88 99 PRO A O 1
ATOM 772 N N . SER A 1 100 ? 2.415 2.757 -27.022 1.00 87.44 100 SER A N 1
ATOM 773 C CA . SER A 1 100 ? 2.922 4.089 -27.386 1.00 87.44 100 SER A CA 1
ATOM 774 C C . SER A 1 100 ? 4.080 4.598 -26.517 1.00 87.44 100 SER A C 1
ATOM 776 O O . SER A 1 100 ? 4.766 5.538 -26.904 1.00 87.44 100 SER A O 1
ATOM 778 N N . ALA A 1 101 ? 4.297 4.000 -25.345 1.00 84.56 101 ALA A N 1
ATOM 779 C CA . ALA A 1 101 ? 5.364 4.342 -24.410 1.00 84.56 101 ALA A CA 1
ATOM 780 C C . ALA A 1 101 ? 6.388 3.206 -24.231 1.00 84.56 101 ALA A C 1
ATOM 782 O O . ALA A 1 101 ? 7.308 3.339 -23.418 1.00 84.56 101 ALA A O 1
ATOM 783 N N . ARG A 1 102 ? 6.252 2.090 -24.964 1.00 84.25 102 ARG A N 1
ATOM 784 C CA . ARG A 1 102 ? 7.248 1.013 -24.958 1.00 84.25 102 ARG A CA 1
ATOM 785 C C . ARG A 1 102 ? 8.523 1.502 -25.640 1.00 84.25 102 ARG A C 1
ATOM 787 O O . ARG A 1 102 ? 8.484 2.142 -26.687 1.00 84.25 102 ARG A O 1
ATOM 794 N N . ARG A 1 103 ? 9.672 1.170 -25.057 1.00 82.50 103 ARG A N 1
ATOM 795 C CA . ARG A 1 103 ? 10.975 1.395 -25.696 1.00 82.50 103 ARG A CA 1
ATOM 796 C C . ARG A 1 103 ? 11.340 0.183 -26.542 1.00 82.50 103 ARG A C 1
ATOM 798 O O . ARG A 1 103 ? 10.889 -0.924 -26.267 1.00 82.50 103 ARG A O 1
ATOM 805 N N . HIS A 1 104 ? 12.219 0.389 -27.517 1.00 82.69 104 HIS A N 1
ATOM 806 C CA . HIS A 1 104 ? 12.613 -0.636 -28.489 1.00 82.69 104 HI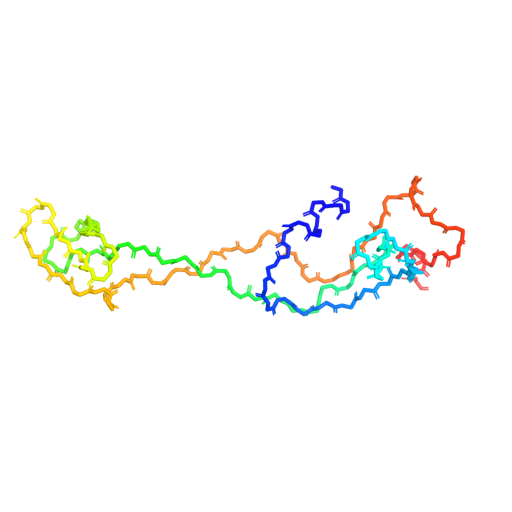S A CA 1
ATOM 807 C C . HIS A 1 104 ? 13.147 -1.940 -27.871 1.00 82.69 104 HIS A C 1
ATOM 809 O O . HIS A 1 104 ? 12.949 -3.001 -28.444 1.00 82.69 104 HIS A O 1
ATOM 815 N N . LEU A 1 105 ? 13.804 -1.871 -26.708 1.00 76.69 105 LEU A N 1
ATOM 816 C CA . LEU A 1 105 ? 14.428 -3.031 -26.053 1.00 76.69 105 LEU A CA 1
ATOM 817 C C . LEU A 1 105 ? 13.518 -3.742 -25.034 1.00 76.69 105 LEU A C 1
ATOM 819 O O . LEU A 1 105 ? 13.941 -4.710 -24.404 1.00 76.69 105 LEU A O 1
ATOM 823 N N . VAL A 1 106 ? 12.285 -3.270 -24.826 1.00 77.19 106 VAL A N 1
ATOM 824 C CA . VAL A 1 106 ? 11.365 -3.878 -23.854 1.00 77.19 106 VAL A CA 1
ATOM 825 C C . VAL A 1 106 ? 10.792 -5.163 -24.436 1.00 77.19 106 VAL A C 1
ATOM 827 O O . VAL A 1 106 ? 10.148 -5.116 -25.477 1.00 77.19 106 VAL A O 1
ATOM 830 N N . LYS A 1 107 ? 10.946 -6.292 -23.731 1.00 76.50 107 LYS A N 1
ATOM 831 C CA . LYS A 1 107 ? 10.197 -7.524 -24.028 1.00 76.50 107 LYS A CA 1
ATOM 832 C C . LYS A 1 107 ? 8.744 -7.381 -23.529 1.00 76.50 107 LYS A C 1
ATOM 834 O O . LYS A 1 107 ? 8.562 -7.349 -22.302 1.00 76.50 107 LYS A O 1
ATOM 839 N N . PRO A 1 108 ? 7.739 -7.311 -24.425 1.00 76.12 108 PRO A N 1
ATOM 840 C CA . PRO A 1 108 ? 6.327 -7.200 -24.056 1.00 76.12 108 PRO A CA 1
ATOM 841 C C . PRO A 1 108 ? 5.804 -8.458 -23.364 1.00 76.12 108 PRO A C 1
ATOM 843 O O . PRO A 1 108 ? 6.298 -9.559 -23.618 1.00 76.12 108 PRO A O 1
ATOM 846 N N . LEU A 1 109 ? 4.776 -8.301 -22.530 1.00 74.12 109 LEU A N 1
ATOM 847 C CA . LEU A 1 109 ? 4.080 -9.429 -21.895 1.00 74.12 109 LEU A CA 1
ATOM 848 C C . LEU A 1 109 ? 3.381 -10.353 -22.905 1.00 74.12 109 LEU A C 1
ATOM 850 O O . LEU A 1 109 ? 3.340 -11.563 -22.695 1.00 74.12 109 LEU A O 1
ATOM 854 N N . ASP A 1 110 ? 2.912 -9.814 -24.031 1.00 67.50 110 ASP A N 1
ATOM 855 C CA . ASP A 1 110 ? 2.212 -10.593 -25.068 1.00 67.50 110 ASP A CA 1
ATOM 856 C C . ASP A 1 110 ? 3.140 -11.56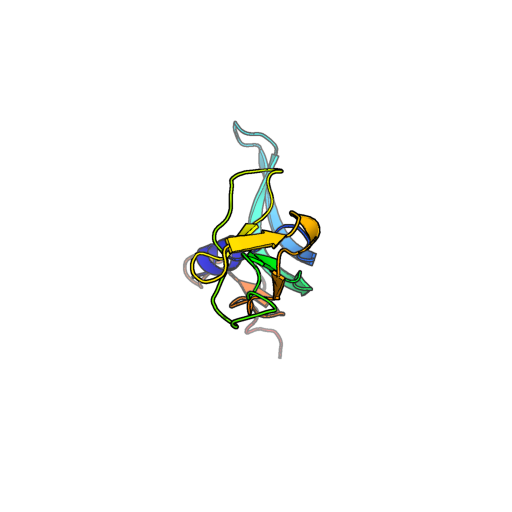7 -25.827 1.00 67.50 110 ASP A C 1
ATOM 858 O O . ASP A 1 110 ? 2.676 -12.442 -26.547 1.00 67.50 110 ASP A O 1
ATOM 862 N N . LEU A 1 111 ? 4.462 -11.431 -25.661 1.00 58.50 111 LEU A N 1
ATOM 863 C CA . LEU A 1 111 ? 5.496 -12.286 -26.265 1.00 58.50 111 LEU A CA 1
ATOM 864 C C . LEU A 1 111 ? 5.975 -13.408 -25.319 1.00 58.50 111 LEU A C 1
ATOM 866 O O . LEU A 1 111 ? 7.045 -13.984 -25.523 1.00 58.50 111 LEU A O 1
ATOM 870 N N . SER A 1 112 ? 5.213 -13.694 -24.259 1.00 51.12 112 SER A N 1
ATOM 871 C CA . SER A 1 112 ? 5.370 -14.894 -23.423 1.00 51.12 112 SER A CA 1
ATOM 872 C C . SER A 1 112 ? 4.278 -15.916 -23.758 1.00 51.12 112 SER A C 1
ATOM 874 O O . SER A 1 112 ? 3.323 -16.077 -23.002 1.00 51.12 112 SER A O 1
ATOM 876 N N . LEU A 1 113 ? 4.435 -16.573 -24.910 1.00 45.19 113 LEU A N 1
ATOM 877 C CA . LEU A 1 113 ? 3.869 -17.887 -25.225 1.00 45.19 113 LEU A CA 1
ATOM 878 C C . LEU A 1 113 ? 5.031 -18.871 -25.363 1.00 45.19 113 LEU A C 1
ATOM 880 O O . LEU A 1 113 ? 6.037 -18.477 -25.999 1.00 45.19 113 LEU A O 1
#

Foldseek 3Di:
DLVVLVVLADPPWDKDFDADWDQDPVGIDGDGFKMFGADHDFDKDWAADQDPPPRHGWDDPDPQQATARPPPGDGDGVVNTDIDTDDRPHDGGMDGDPPVPHDPPDDDPVPPD

Secondary structure (DSSP, 8-state):
-HHHHHHT--TT-EEEEEEEEEEETTEEEEEEEEEEEEE---EEEEEPPBPTTT-PBPEE-STTS-EE-TTT--EE-GGGPEEEEEPPS--SEEEE--GGG--TT---GGG--

Nearest PDB structures (foldseek):
  5xob-assembly1_Z  TM=7.492E-01  e=8.346E-10  Archaeoglobus fulgidus DSM 4304
  4rvz-assembly1_Z  TM=7.456E-01  e=4.587E-09  Archaeoglobus fulgidus DSM 4304